Protein AF-I3Z7K1-F1 (afdb_monomer_lite)

Foldseek 3Di:
DPDDDDDDDDDDDDPVVVVVLVVVCVVVVHDSVVSVVVVVCVVVVVDDPDPPPPPPPCVVVPDDPVRVVVVVVVVVCVVPVD

Secondary structure (DSSP, 8-state):
--------------HHHHHHHHHHHHHTT--HHHHHHHHHHHHTTSS-TT------GGGGS---HHHHHHHHHHHHHHHH--

Radius of gyration: 17.62 Å; chains: 1; bounding box: 42×40×29 Å

Structure (mmCIF, N/CA/C/O backbone):
data_AF-I3Z7K1-F1
#
_entry.id   AF-I3Z7K1-F1
#
loop_
_atom_site.group_PDB
_atom_site.id
_atom_site.type_symbol
_atom_site.label_atom_id
_atom_site.label_alt_id
_atom_site.label_comp_id
_atom_site.label_asym_id
_atom_site.label_entity_id
_atom_site.label_seq_id
_atom_site.pdbx_PDB_ins_code
_atom_site.Cartn_x
_atom_site.Cartn_y
_atom_site.Cartn_z
_atom_site.occupancy
_atom_site.B_iso_or_equiv
_atom_site.auth_seq_id
_atom_site.auth_comp_id
_atom_site.auth_asym_id
_atom_site.auth_atom_id
_atom_site.pdbx_PDB_model_num
ATOM 1 N N . MET A 1 1 ? 13.538 18.850 -16.732 1.00 32.62 1 MET A N 1
ATOM 2 C CA . MET A 1 1 ? 13.148 17.738 -15.836 1.00 32.62 1 MET A CA 1
ATOM 3 C C . MET A 1 1 ? 11.648 17.533 -15.952 1.00 32.62 1 MET A C 1
ATOM 5 O O . MET A 1 1 ? 10.899 18.424 -15.576 1.00 32.62 1 MET A O 1
ATOM 9 N N . ASN A 1 2 ? 11.211 16.424 -16.546 1.00 38.16 2 ASN A N 1
ATOM 10 C CA . ASN A 1 2 ? 9.791 16.112 -16.702 1.00 38.16 2 ASN A CA 1
ATOM 11 C C . ASN A 1 2 ? 9.316 15.476 -15.386 1.00 38.16 2 ASN A C 1
ATOM 13 O O . ASN A 1 2 ? 9.566 14.301 -15.137 1.00 38.16 2 ASN A O 1
ATOM 17 N N . THR A 1 3 ? 8.748 16.267 -14.477 1.00 48.12 3 THR A N 1
ATOM 18 C CA . THR A 1 3 ? 8.207 15.740 -13.222 1.00 48.12 3 THR A CA 1
ATOM 19 C C . THR A 1 3 ? 6.896 15.025 -13.540 1.00 48.12 3 THR A C 1
ATOM 21 O O . THR A 1 3 ? 5.883 15.661 -13.830 1.00 48.12 3 THR A O 1
ATOM 24 N N . SER A 1 4 ? 6.909 13.688 -13.544 1.00 59.09 4 SER A N 1
ATOM 25 C CA . SER A 1 4 ? 5.694 12.885 -13.717 1.00 59.09 4 SER A CA 1
ATOM 26 C C . SER A 1 4 ? 4.626 13.365 -12.732 1.00 59.09 4 SER A C 1
ATOM 28 O O . SER A 1 4 ? 4.798 13.278 -11.514 1.00 59.09 4 SER A O 1
ATOM 30 N N . LYS A 1 5 ? 3.540 13.942 -13.258 1.00 66.88 5 LYS A N 1
ATOM 31 C CA . LYS A 1 5 ? 2.459 14.524 -12.456 1.00 66.88 5 LYS A CA 1
ATOM 32 C C . LYS A 1 5 ? 1.782 13.419 -11.646 1.00 66.88 5 LYS A C 1
ATOM 34 O O . LYS A 1 5 ? 1.022 12.629 -12.197 1.00 66.88 5 LYS A O 1
ATOM 39 N N . ARG A 1 6 ? 2.027 13.384 -10.335 1.00 70.19 6 ARG A N 1
ATOM 40 C CA . ARG A 1 6 ? 1.304 12.503 -9.407 1.00 70.19 6 ARG A CA 1
ATOM 41 C C . ARG A 1 6 ? -0.102 13.060 -9.187 1.00 70.19 6 ARG A C 1
ATOM 43 O O . ARG A 1 6 ? -0.251 14.237 -8.865 1.00 70.19 6 ARG A O 1
ATOM 50 N N . LYS A 1 7 ? -1.125 12.227 -9.380 1.00 82.75 7 LYS A N 1
ATOM 51 C CA . LYS A 1 7 ? -2.528 12.574 -9.113 1.00 82.75 7 LYS A CA 1
ATOM 52 C C . LYS A 1 7 ? -3.021 11.799 -7.896 1.00 82.75 7 LYS A C 1
ATOM 54 O O . LYS A 1 7 ? -2.798 10.597 -7.804 1.00 82.75 7 LYS A O 1
ATOM 59 N N . THR A 1 8 ? -3.707 12.482 -6.987 1.00 87.62 8 THR A N 1
ATOM 60 C CA . THR A 1 8 ? -4.347 11.852 -5.827 1.00 87.62 8 THR A CA 1
ATOM 61 C C . THR A 1 8 ? -5.736 11.360 -6.214 1.00 87.62 8 THR A C 1
ATOM 63 O O . THR A 1 8 ? -6.512 12.117 -6.796 1.00 87.62 8 THR A O 1
ATOM 66 N N . THR A 1 9 ? -6.057 10.114 -5.865 1.00 88.00 9 THR A N 1
ATOM 67 C CA . THR A 1 9 ? -7.374 9.505 -6.101 1.00 88.00 9 THR A CA 1
ATOM 68 C C . THR A 1 9 ? -7.896 8.909 -4.799 1.00 88.00 9 THR A C 1
ATOM 70 O O . THR A 1 9 ? -7.170 8.184 -4.123 1.00 88.00 9 THR A O 1
ATOM 73 N N . SER A 1 10 ? -9.153 9.193 -4.457 1.00 91.88 10 SER A N 1
ATOM 74 C CA . SER A 1 10 ? -9.834 8.582 -3.310 1.00 91.88 10 SER A CA 1
ATOM 75 C C . SER A 1 10 ? -10.690 7.406 -3.768 1.00 91.88 10 SER A C 1
ATOM 77 O O . SER A 1 10 ? -11.528 7.561 -4.655 1.00 91.88 10 SER A O 1
ATOM 79 N N . LEU A 1 11 ? -10.515 6.247 -3.132 1.00 89.62 11 LEU A N 1
ATOM 80 C CA . LEU A 1 11 ? -11.298 5.038 -3.387 1.00 89.62 11 LEU A CA 1
ATOM 81 C C . LEU A 1 11 ? -12.214 4.752 -2.195 1.00 89.62 11 LEU A C 1
ATOM 83 O O . LEU A 1 11 ? -11.781 4.811 -1.045 1.00 89.62 11 LEU A O 1
ATOM 87 N N . ARG A 1 12 ? -13.479 4.421 -2.467 1.00 94.69 12 ARG A N 1
ATOM 88 C CA . ARG A 1 12 ? -14.388 3.868 -1.456 1.00 94.69 12 ARG A CA 1
ATOM 89 C C . ARG A 1 12 ? -14.320 2.352 -1.541 1.00 94.69 12 ARG A C 1
ATOM 91 O O . ARG A 1 12 ? -14.673 1.783 -2.568 1.00 94.69 12 ARG A O 1
ATOM 98 N N . LEU A 1 13 ? -13.845 1.724 -0.475 1.00 93.94 13 LEU A N 1
ATOM 99 C CA . LEU A 1 13 ? -13.688 0.277 -0.369 1.00 93.94 13 LEU A CA 1
ATOM 100 C C . LEU A 1 13 ? -14.629 -0.246 0.713 1.00 93.94 13 LEU A C 1
ATOM 102 O O . LEU A 1 13 ? -14.914 0.467 1.674 1.00 93.94 13 LEU A O 1
ATOM 106 N N . SER A 1 14 ? -15.095 -1.483 0.561 1.00 97.69 14 SER A N 1
ATOM 107 C CA . SER A 1 14 ? -15.713 -2.196 1.678 1.00 97.69 14 SER A CA 1
ATOM 108 C C . SER A 1 14 ? -14.653 -2.528 2.731 1.00 97.69 14 SER A C 1
ATOM 110 O O . SER A 1 14 ? -13.471 -2.676 2.400 1.00 97.69 14 SER A O 1
ATOM 112 N N . ASP A 1 15 ? -15.077 -2.689 3.986 1.00 97.31 15 ASP A N 1
ATOM 113 C CA . ASP A 1 15 ? -14.159 -2.965 5.099 1.00 97.31 15 ASP A CA 1
ATOM 114 C C . ASP A 1 15 ? -13.329 -4.228 4.840 1.00 97.31 15 ASP A C 1
ATOM 116 O O . ASP A 1 15 ? -12.104 -4.192 4.906 1.00 97.31 15 ASP A O 1
ATOM 120 N N . SER A 1 16 ? -13.977 -5.303 4.378 1.00 97.06 16 SER A N 1
ATOM 121 C CA . SER A 1 16 ? -13.308 -6.568 4.033 1.00 97.06 16 SER A CA 1
ATOM 122 C C . SER A 1 16 ? -12.185 -6.424 2.991 1.00 97.06 16 SER A C 1
ATOM 124 O O . SER A 1 16 ? -11.128 -7.047 3.114 1.00 97.06 16 SER A O 1
ATOM 126 N N . VAL A 1 17 ? -12.378 -5.583 1.967 1.00 96.19 17 VAL A N 1
ATOM 127 C CA . VAL A 1 17 ? -11.363 -5.340 0.930 1.00 96.19 17 VAL A CA 1
ATOM 128 C C . VAL A 1 17 ? -10.212 -4.530 1.509 1.00 96.19 17 VAL A C 1
ATOM 130 O O . VAL A 1 17 ? -9.046 -4.854 1.271 1.00 96.19 17 VAL A O 1
ATOM 133 N N . ARG A 1 18 ? -10.524 -3.499 2.300 1.00 96.12 18 ARG A N 1
ATOM 134 C CA . ARG A 1 18 ? -9.511 -2.666 2.946 1.00 96.12 18 ARG A CA 1
ATOM 135 C C . ARG A 1 18 ? -8.643 -3.478 3.906 1.00 96.12 18 ARG A C 1
ATOM 137 O O . ARG A 1 18 ? -7.421 -3.406 3.807 1.00 96.12 18 ARG A O 1
ATOM 144 N N . GLU A 1 19 ? -9.251 -4.282 4.772 1.00 97.19 19 GLU A N 1
ATOM 145 C CA . GLU A 1 19 ? -8.539 -5.147 5.719 1.00 97.19 19 GLU A CA 1
ATOM 146 C C . GLU A 1 19 ? -7.599 -6.115 5.000 1.00 97.19 19 GLU A C 1
ATOM 148 O O . GLU A 1 19 ? -6.441 -6.286 5.395 1.00 97.19 19 GLU A O 1
ATOM 153 N N . LYS A 1 20 ? -8.060 -6.715 3.895 1.00 97.19 20 LYS A N 1
ATOM 154 C CA . LYS A 1 20 ? -7.225 -7.622 3.108 1.00 97.19 20 LYS A CA 1
ATOM 155 C C . LYS A 1 20 ? -6.025 -6.905 2.489 1.00 97.19 20 LYS A C 1
ATOM 157 O O . LYS A 1 20 ? -4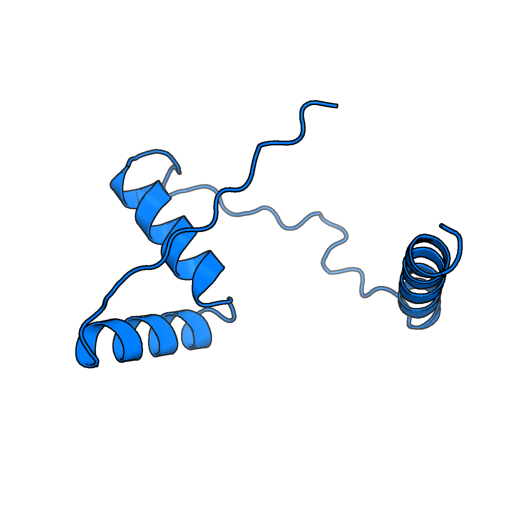.922 -7.454 2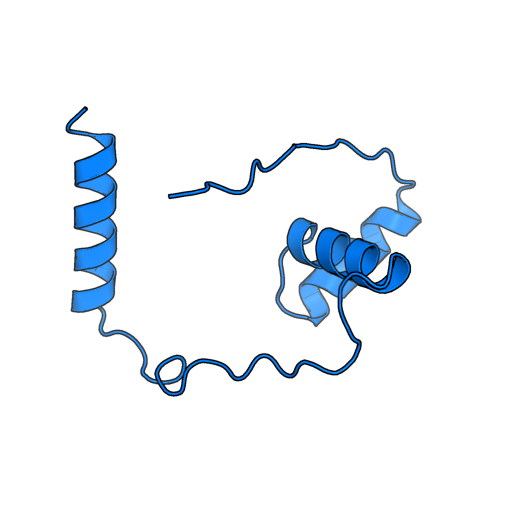.519 1.00 97.19 20 LYS A O 1
ATOM 162 N N . LEU A 1 21 ? -6.221 -5.701 1.952 1.00 95.88 21 LEU A N 1
ATOM 163 C CA . LEU A 1 21 ? -5.133 -4.893 1.398 1.00 95.88 21 LEU A CA 1
ATOM 164 C C . LEU A 1 21 ? -4.137 -4.468 2.485 1.00 95.88 21 LEU A C 1
ATOM 166 O O . LEU A 1 21 ? -2.932 -4.574 2.279 1.00 95.88 21 LEU A O 1
ATOM 170 N N . GLU A 1 22 ? -4.607 -4.056 3.663 1.00 95.75 22 GLU A N 1
ATOM 171 C CA . GLU A 1 22 ? -3.731 -3.700 4.788 1.00 95.75 22 GLU A CA 1
ATOM 172 C C . GLU A 1 22 ? -2.909 -4.900 5.280 1.00 95.75 22 GLU A C 1
ATOM 174 O O . GLU A 1 22 ? -1.712 -4.766 5.548 1.00 95.75 22 GLU A O 1
ATOM 179 N N . TYR A 1 23 ? -3.519 -6.087 5.351 1.00 96.75 23 TYR A N 1
ATOM 180 C CA . TYR A 1 23 ? -2.812 -7.325 5.678 1.00 96.75 23 TYR A CA 1
ATOM 181 C C . TYR A 1 23 ? -1.703 -7.639 4.662 1.00 96.75 23 TYR A C 1
ATOM 183 O O . TYR A 1 23 ? -0.573 -7.930 5.055 1.00 96.75 23 TYR A O 1
ATOM 191 N N . LEU A 1 24 ? -2.004 -7.559 3.361 1.00 94.69 24 LEU A N 1
ATOM 192 C CA . LEU A 1 24 ? -1.025 -7.814 2.298 1.00 94.69 24 LEU A CA 1
ATOM 193 C C . LEU A 1 24 ? 0.113 -6.787 2.312 1.00 94.69 24 LEU A C 1
ATOM 195 O O . LEU A 1 24 ? 1.277 -7.162 2.202 1.00 94.69 24 LEU A O 1
ATOM 199 N N . ALA A 1 25 ? -0.209 -5.512 2.532 1.00 93.12 25 ALA A N 1
ATOM 200 C CA . ALA A 1 25 ? 0.780 -4.442 2.613 1.00 93.12 25 ALA A CA 1
ATOM 201 C C . ALA A 1 25 ? 1.781 -4.700 3.751 1.00 93.12 25 ALA A C 1
ATOM 203 O O . ALA A 1 25 ? 2.992 -4.634 3.540 1.00 93.12 25 ALA A O 1
ATOM 204 N N . LYS A 1 26 ? 1.279 -5.093 4.931 1.00 93.12 26 LYS A N 1
ATOM 205 C CA . LYS A 1 26 ? 2.116 -5.480 6.079 1.00 93.12 26 LYS A CA 1
ATOM 206 C C . LYS A 1 26 ? 2.956 -6.722 5.793 1.00 93.12 26 LYS A C 1
ATOM 208 O O . LYS A 1 26 ? 4.141 -6.726 6.106 1.00 93.12 26 LYS A O 1
ATOM 213 N N . LYS A 1 27 ? 2.355 -7.758 5.197 1.00 93.38 27 LYS A N 1
ATOM 214 C CA . LYS A 1 27 ? 3.048 -9.012 4.858 1.00 93.38 27 LYS A CA 1
ATOM 215 C C . LYS A 1 27 ? 4.251 -8.770 3.941 1.00 93.38 27 LYS A C 1
ATOM 217 O O . LYS A 1 27 ? 5.258 -9.453 4.071 1.00 93.38 27 LYS A O 1
ATOM 222 N N . GLU A 1 28 ? 4.141 -7.802 3.040 1.00 89.94 28 GLU A N 1
ATOM 223 C CA . GLU A 1 28 ? 5.176 -7.459 2.061 1.00 89.94 28 GLU A CA 1
ATOM 224 C C . GLU A 1 28 ? 6.043 -6.259 2.475 1.00 89.94 28 GLU A C 1
ATOM 226 O O . GLU A 1 28 ? 6.805 -5.741 1.664 1.00 89.94 28 GLU A O 1
ATOM 231 N N . ASN A 1 29 ? 5.922 -5.799 3.726 1.00 92.25 29 ASN A N 1
ATOM 232 C CA . ASN A 1 29 ? 6.660 -4.660 4.277 1.00 92.25 29 ASN A CA 1
ATOM 233 C C . ASN A 1 29 ? 6.605 -3.392 3.394 1.00 92.25 29 ASN A C 1
ATOM 235 O O . ASN A 1 29 ? 7.593 -2.672 3.241 1.00 92.25 29 ASN A O 1
ATOM 239 N N . ARG A 1 30 ? 5.437 -3.112 2.799 1.00 90.75 30 ARG A N 1
ATOM 240 C CA . ARG A 1 30 ? 5.200 -1.957 1.917 1.00 90.75 30 ARG A CA 1
ATOM 241 C C . ARG A 1 30 ? 3.998 -1.135 2.365 1.00 90.75 30 ARG A C 1
ATOM 243 O O . ARG A 1 30 ? 3.132 -1.605 3.098 1.00 90.75 30 ARG A O 1
ATOM 250 N N . SER A 1 31 ? 3.927 0.122 1.923 1.00 93.38 31 SER A N 1
ATOM 251 C CA . SER A 1 31 ? 2.774 0.978 2.224 1.00 93.38 31 SER A CA 1
ATOM 252 C C . SER A 1 31 ? 1.528 0.531 1.452 1.00 93.38 31 SER A C 1
ATOM 254 O O . SER A 1 31 ? 1.625 0.018 0.336 1.00 93.38 31 SER A O 1
ATOM 256 N N . LEU A 1 32 ? 0.341 0.781 2.018 1.00 92.00 32 LEU A N 1
ATOM 257 C CA . LEU A 1 32 ? -0.940 0.476 1.369 1.00 92.00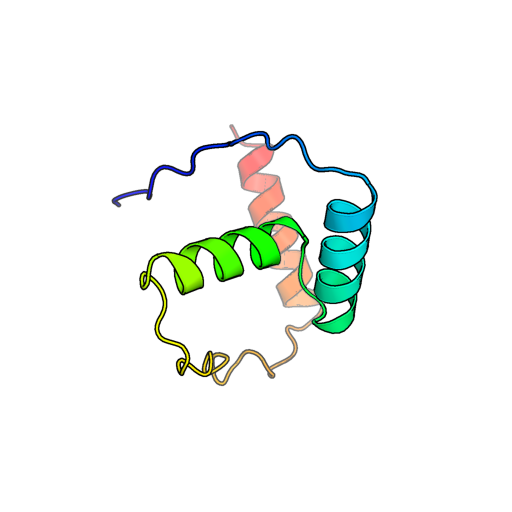 32 LEU A CA 1
ATOM 258 C C . LEU A 1 32 ? -1.051 1.133 -0.016 1.00 92.00 32 LEU A C 1
ATOM 260 O O . LEU A 1 32 ? -1.474 0.494 -0.972 1.00 92.00 32 LEU A O 1
ATOM 264 N N . ASN A 1 33 ? -0.613 2.388 -0.138 1.00 91.44 33 ASN A N 1
ATOM 265 C CA . ASN A 1 33 ? -0.634 3.110 -1.410 1.00 91.44 33 ASN A CA 1
ATOM 266 C C . ASN A 1 33 ? 0.279 2.452 -2.448 1.00 91.44 33 ASN A C 1
ATOM 268 O O . ASN A 1 33 ? -0.127 2.294 -3.593 1.00 91.44 33 ASN A O 1
ATOM 272 N N . ASN A 1 34 ? 1.488 2.037 -2.052 1.00 90.69 34 ASN A N 1
ATOM 273 C CA . ASN A 1 34 ? 2.412 1.363 -2.961 1.00 90.69 34 A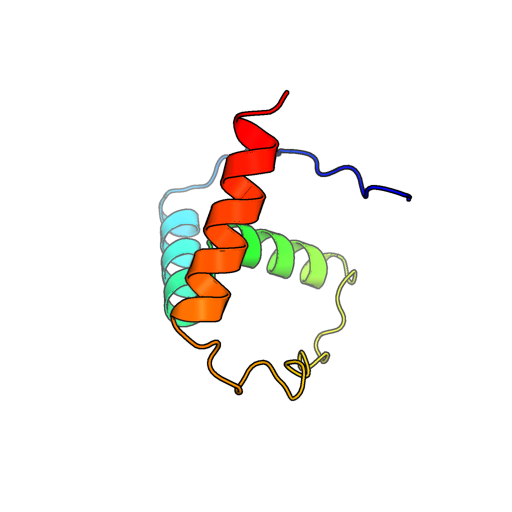SN A CA 1
ATOM 274 C C . ASN A 1 34 ? 1.880 -0.008 -3.408 1.00 90.69 34 ASN A C 1
ATOM 276 O O . ASN A 1 34 ? 2.003 -0.354 -4.582 1.00 90.69 34 ASN A O 1
ATOM 280 N N . LEU A 1 35 ? 1.250 -0.759 -2.498 1.00 93.31 35 LEU A N 1
ATOM 281 C CA . LEU A 1 35 ? 0.555 -2.002 -2.830 1.0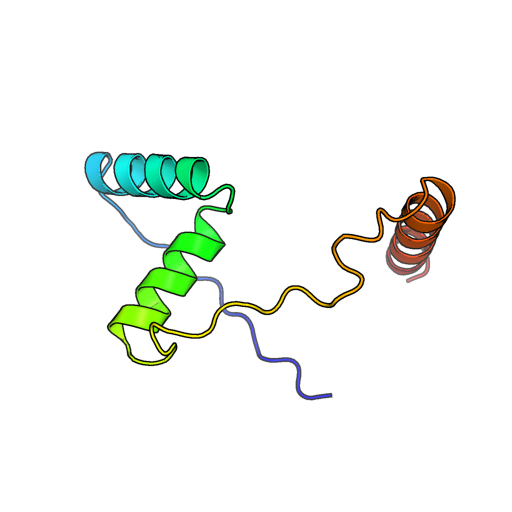0 93.31 35 LEU A CA 1
ATOM 282 C C . LEU A 1 35 ? -0.553 -1.753 -3.863 1.00 93.31 35 LEU A C 1
ATOM 284 O O . LEU A 1 35 ? -0.574 -2.414 -4.896 1.00 93.31 35 LEU A O 1
ATOM 288 N N . VAL A 1 36 ? -1.455 -0.803 -3.598 1.00 93.00 36 VAL A N 1
ATOM 289 C CA . VAL A 1 36 ? -2.592 -0.503 -4.485 1.00 93.00 36 VAL A CA 1
ATOM 290 C C . VAL A 1 36 ? -2.111 -0.059 -5.864 1.00 93.00 36 VAL A C 1
ATOM 292 O O . VAL A 1 36 ? -2.598 -0.572 -6.865 1.00 93.00 36 VAL A O 1
ATOM 295 N N . ASP A 1 37 ? -1.123 0.831 -5.924 1.00 90.56 37 ASP A N 1
ATOM 296 C CA . ASP A 1 37 ? -0.551 1.308 -7.187 1.00 90.56 37 ASP A CA 1
ATOM 297 C C . ASP A 1 37 ? 0.100 0.160 -7.977 1.00 90.56 37 ASP A C 1
ATOM 299 O O . ASP A 1 37 ? -0.116 0.012 -9.177 1.00 90.56 37 ASP A O 1
ATOM 303 N N . THR A 1 38 ? 0.810 -0.737 -7.282 1.00 89.75 38 THR A N 1
ATOM 304 C CA . THR A 1 38 ? 1.407 -1.934 -7.892 1.00 89.75 38 THR A CA 1
ATOM 305 C C . THR A 1 38 ? 0.350 -2.875 -8.462 1.00 89.75 38 THR A C 1
ATOM 307 O O . THR A 1 38 ? 0.499 -3.335 -9.591 1.00 89.75 38 THR A O 1
ATOM 310 N N . LEU A 1 39 ? -0.714 -3.154 -7.705 1.00 91.44 39 LEU A N 1
ATOM 311 C CA . LEU A 1 39 ? -1.800 -4.027 -8.155 1.00 91.44 39 LEU A CA 1
ATOM 312 C C . LEU A 1 39 ? -2.532 -3.429 -9.362 1.00 91.44 39 LEU A C 1
ATOM 314 O O . LEU A 1 39 ? -2.810 -4.141 -10.324 1.00 91.44 39 LEU A O 1
ATOM 318 N N . LEU A 1 40 ? -2.807 -2.122 -9.342 1.00 90.75 40 LEU A N 1
ATOM 319 C CA . LEU A 1 40 ? -3.422 -1.426 -10.474 1.00 90.75 40 LEU A CA 1
ATOM 320 C C . LEU A 1 40 ? -2.525 -1.486 -11.713 1.00 90.75 40 LEU A C 1
ATOM 322 O O . LEU A 1 40 ? -3.010 -1.799 -12.798 1.00 90.75 40 LEU A O 1
ATOM 326 N N . ALA A 1 41 ? -1.223 -1.246 -11.554 1.00 87.94 41 ALA A N 1
ATOM 327 C CA . ALA A 1 41 ? -0.274 -1.334 -12.655 1.00 87.94 41 ALA A CA 1
ATOM 328 C C . ALA A 1 41 ? -0.206 -2.753 -13.247 1.00 87.94 41 ALA A C 1
ATOM 330 O O . ALA A 1 41 ? -0.211 -2.894 -14.467 1.00 87.94 41 ALA A O 1
ATOM 331 N N . GLN A 1 42 ? -0.216 -3.795 -12.410 1.00 85.88 42 GLN A N 1
ATOM 332 C CA .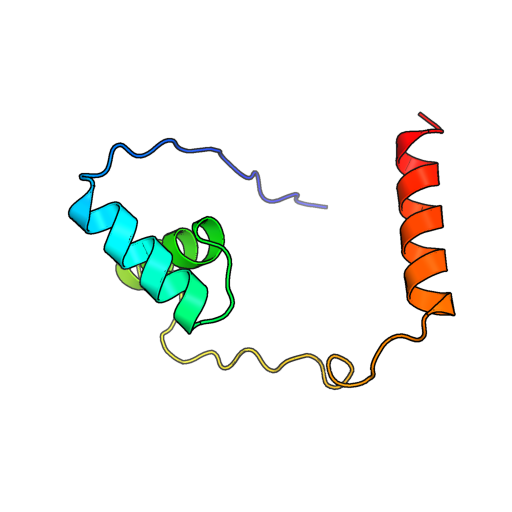 GLN A 1 42 ? -0.241 -5.193 -12.859 1.00 85.88 42 GLN A CA 1
ATOM 333 C C . GLN A 1 42 ? -1.512 -5.524 -13.650 1.00 85.88 42 GLN A C 1
ATOM 335 O O . GLN A 1 42 ? -1.426 -6.079 -14.742 1.00 85.88 42 GLN A O 1
ATOM 340 N N . VAL A 1 43 ? -2.691 -5.149 -13.136 1.00 88.31 43 VAL A N 1
ATOM 341 C CA . VAL A 1 43 ? -3.978 -5.396 -13.817 1.00 88.31 43 VAL A CA 1
ATOM 342 C C . VAL A 1 43 ? -4.050 -4.671 -15.161 1.00 88.31 43 VAL A C 1
ATOM 344 O O . VAL A 1 43 ? -4.620 -5.194 -16.115 1.00 88.31 43 VAL A O 1
ATOM 347 N N . LEU A 1 44 ? -3.461 -3.479 -15.250 1.00 87.56 44 LEU A N 1
ATOM 348 C CA . LEU A 1 44 ? -3.418 -2.686 -16.478 1.00 87.56 44 LEU A CA 1
ATOM 349 C C . LEU A 1 44 ? -2.281 -3.092 -17.433 1.00 87.56 44 LEU A C 1
ATOM 351 O O . LEU A 1 44 ? -2.135 -2.467 -18.480 1.00 87.56 44 LEU A O 1
ATOM 355 N N . GLY A 1 45 ? -1.462 -4.093 -17.084 1.00 85.50 45 GLY A N 1
ATOM 356 C CA . GLY A 1 45 ? -0.292 -4.487 -17.875 1.00 85.50 45 GLY A CA 1
ATOM 357 C C . GLY A 1 45 ? 0.786 -3.400 -17.967 1.00 85.50 45 GLY A C 1
ATOM 358 O O . GLY A 1 45 ? 1.621 -3.433 -18.861 1.00 85.50 45 GLY A O 1
ATOM 359 N N . LEU A 1 46 ? 0.765 -2.422 -17.057 1.00 78.31 46 LEU A N 1
ATOM 360 C CA . LEU A 1 46 ? 1.740 -1.328 -16.973 1.00 78.31 46 LEU A CA 1
ATOM 361 C C . LEU A 1 46 ? 3.000 -1.720 -16.190 1.00 78.31 46 LEU A C 1
ATOM 363 O O . LEU A 1 46 ? 3.921 -0.916 -16.063 1.00 78.31 46 LEU A O 1
ATOM 367 N N . ARG A 1 47 ? 3.021 -2.927 -15.620 1.00 64.06 47 ARG A N 1
ATOM 368 C CA . ARG A 1 47 ? 4.163 -3.497 -14.910 1.00 64.06 47 ARG A CA 1
ATOM 369 C C . ARG A 1 47 ? 4.253 -4.974 -15.262 1.00 64.06 47 ARG A C 1
ATOM 371 O O . ARG A 1 47 ? 3.301 -5.713 -15.004 1.00 64.06 47 ARG A O 1
ATOM 378 N N . GLU A 1 48 ? 5.364 -5.391 -15.857 1.00 55.25 48 GLU A N 1
ATOM 379 C CA . GLU A 1 48 ? 5.597 -6.802 -16.152 1.00 55.25 48 GLU A CA 1
ATOM 380 C C . GLU A 1 48 ? 5.797 -7.568 -14.838 1.00 55.25 48 GLU A C 1
ATOM 382 O O . GLU A 1 48 ? 6.530 -7.148 -13.939 1.00 55.25 48 GLU A O 1
ATOM 387 N N . VAL A 1 49 ? 5.084 -8.685 -14.692 1.00 48.56 49 VAL A N 1
ATOM 388 C CA . VAL A 1 49 ? 5.259 -9.615 -13.573 1.00 48.56 49 VAL A CA 1
ATOM 389 C C . VAL A 1 49 ? 6.598 -10.321 -13.796 1.00 48.56 49 VAL A C 1
ATOM 391 O O . VAL A 1 49 ? 6.641 -11.358 -14.446 1.00 48.56 49 VAL A O 1
ATOM 394 N N . GLY A 1 50 ? 7.696 -9.724 -13.333 1.00 48.84 50 GLY A N 1
ATOM 395 C CA . GLY A 1 50 ? 9.031 -10.280 -13.569 1.00 48.84 50 GLY A CA 1
ATOM 396 C C . GLY A 1 50 ? 10.213 -9.346 -13.333 1.00 48.84 50 GLY A C 1
ATOM 397 O O . GLY A 1 50 ? 11.328 -9.842 -13.242 1.00 48.84 50 GLY A O 1
ATOM 398 N N . GLU A 1 51 ? 10.010 -8.035 -13.176 1.00 44.22 51 GLU A N 1
ATOM 399 C CA . GLU A 1 51 ? 11.099 -7.174 -12.708 1.00 44.22 51 GLU A CA 1
ATOM 400 C C . GLU A 1 51 ? 11.324 -7.427 -11.212 1.00 44.22 51 GLU A C 1
ATOM 402 O O . GLU A 1 51 ? 10.700 -6.804 -10.343 1.00 44.22 51 GLU A O 1
ATOM 407 N N . GLU A 1 52 ? 12.216 -8.375 -10.907 1.00 45.50 52 GLU A N 1
ATOM 408 C CA . GLU A 1 52 ? 13.071 -8.250 -9.733 1.00 45.50 52 GLU A CA 1
ATOM 409 C C . GLU A 1 52 ? 13.572 -6.808 -9.734 1.00 45.50 52 GLU A C 1
ATOM 411 O O . GLU A 1 52 ? 14.287 -6.381 -10.638 1.00 45.50 52 GLU A O 1
ATOM 416 N N . TYR A 1 53 ? 13.132 -6.017 -8.755 1.00 45.19 53 TYR A N 1
ATOM 417 C CA . TYR A 1 53 ? 13.875 -4.816 -8.432 1.00 45.19 53 TYR A CA 1
ATOM 418 C C . TYR A 1 53 ? 15.242 -5.323 -8.000 1.00 45.19 53 TYR A C 1
ATOM 420 O O . TYR A 1 53 ? 15.392 -5.767 -6.860 1.00 45.19 53 TYR A O 1
ATOM 428 N N . GLU A 1 54 ? 16.213 -5.293 -8.913 1.00 44.75 54 GLU A N 1
ATOM 429 C CA . GLU A 1 54 ? 17.609 -5.250 -8.525 1.00 44.75 54 GLU A CA 1
ATOM 430 C C . GLU A 1 54 ? 17.705 -4.044 -7.599 1.00 44.75 54 GLU A C 1
ATOM 432 O O . GLU A 1 54 ? 17.628 -2.881 -8.011 1.00 44.75 54 GLU A O 1
ATOM 437 N N . LEU A 1 55 ? 17.722 -4.334 -6.298 1.00 50.66 55 LEU A N 1
ATOM 438 C CA . LEU A 1 55 ? 18.126 -3.351 -5.324 1.00 50.66 55 LEU A CA 1
ATOM 439 C C . LEU A 1 55 ? 19.492 -2.870 -5.818 1.00 50.66 55 LEU A C 1
ATOM 441 O O . LEU A 1 55 ? 20.328 -3.720 -6.138 1.00 50.66 55 LEU A O 1
ATOM 445 N N . PRO A 1 56 ? 19.709 -1.550 -5.932 1.00 55.06 56 PRO A N 1
ATOM 446 C CA . PRO A 1 56 ? 21.031 -1.023 -6.231 1.00 55.06 56 PRO A CA 1
ATOM 447 C C . PRO A 1 56 ? 22.061 -1.757 -5.362 1.00 55.06 56 PRO A C 1
ATOM 449 O O . PRO A 1 56 ? 21.761 -2.032 -4.198 1.00 55.06 56 PRO A O 1
ATOM 452 N N . GLU A 1 57 ? 23.222 -2.145 -5.901 1.00 55.22 57 GLU A N 1
ATOM 453 C CA . GLU A 1 57 ? 24.224 -2.934 -5.150 1.00 55.22 57 GLU A CA 1
ATOM 454 C C . GLU A 1 57 ? 24.550 -2.311 -3.777 1.00 55.22 57 GLU A C 1
ATOM 456 O O . GLU A 1 57 ? 24.888 -2.999 -2.814 1.00 55.22 57 GLU A O 1
ATOM 461 N N . ASP A 1 58 ? 24.384 -0.996 -3.667 1.00 56.47 58 ASP A N 1
ATOM 462 C CA . ASP A 1 58 ? 24.577 -0.170 -2.487 1.00 56.47 58 ASP A CA 1
ATOM 463 C C . ASP A 1 58 ? 23.375 -0.083 -1.532 1.00 56.47 58 ASP A C 1
ATOM 465 O O . ASP A 1 58 ? 23.507 0.480 -0.450 1.00 56.47 58 ASP A O 1
ATOM 469 N N . PHE A 1 59 ? 22.228 -0.690 -1.833 1.00 55.19 59 PHE A N 1
ATOM 470 C CA . PHE A 1 59 ? 21.086 -0.743 -0.912 1.00 55.19 59 PHE A CA 1
ATOM 471 C C . PHE A 1 59 ? 21.413 -1.517 0.376 1.00 55.19 59 PHE A C 1
ATOM 473 O O . PHE A 1 59 ? 20.898 -1.202 1.450 1.00 55.19 59 PHE A O 1
ATOM 480 N N . HIS A 1 60 ? 22.293 -2.520 0.282 1.00 55.34 60 HIS A N 1
ATOM 481 C CA . HIS A 1 60 ? 22.810 -3.258 1.437 1.00 55.34 60 HIS A CA 1
ATOM 482 C C . HIS A 1 60 ? 23.968 -2.549 2.143 1.00 55.34 60 HIS A C 1
ATOM 484 O O . HIS A 1 60 ? 24.309 -2.922 3.270 1.00 55.34 60 HIS A O 1
ATOM 490 N N . ASN A 1 61 ? 24.545 -1.510 1.531 1.00 58.44 61 ASN A N 1
ATOM 491 C CA . ASN A 1 61 ? 25.503 -0.655 2.210 1.00 58.44 61 ASN A CA 1
ATOM 492 C C . ASN A 1 61 ? 24.704 0.236 3.156 1.00 58.44 61 ASN A C 1
ATOM 494 O O . ASN A 1 61 ? 24.201 1.294 2.785 1.00 58.44 61 ASN A O 1
ATOM 498 N N . GLY A 1 62 ? 24.532 -0.243 4.389 1.00 57.75 62 GLY A N 1
ATOM 499 C CA . GLY A 1 62 ? 23.891 0.526 5.442 1.00 57.75 62 GLY A CA 1
ATOM 500 C C . GLY A 1 62 ? 24.529 1.909 5.514 1.00 57.75 62 GLY A C 1
ATOM 501 O O . GLY A 1 62 ? 25.707 2.031 5.843 1.00 57.75 62 GLY A O 1
ATOM 502 N N . ILE A 1 63 ? 23.752 2.941 5.189 1.00 65.81 63 ILE A N 1
ATOM 503 C CA . ILE A 1 63 ? 24.190 4.325 5.340 1.00 65.81 63 ILE A CA 1
ATOM 504 C C . ILE A 1 63 ? 24.597 4.549 6.792 1.00 65.81 63 ILE A C 1
ATOM 506 O O . ILE A 1 63 ? 23.911 4.136 7.737 1.00 65.81 63 ILE A O 1
ATOM 510 N N . THR A 1 64 ? 25.736 5.196 6.993 1.00 67.38 64 THR A N 1
ATOM 511 C CA . THR A 1 64 ? 26.174 5.525 8.344 1.00 67.38 64 THR A CA 1
ATOM 512 C C . THR A 1 64 ? 25.211 6.538 8.961 1.00 67.38 64 THR A C 1
ATOM 514 O O . THR A 1 64 ? 24.584 7.348 8.272 1.00 67.38 64 THR A O 1
ATOM 517 N N . LYS A 1 65 ? 25.109 6.551 10.296 1.00 65.12 65 LYS A N 1
ATOM 518 C CA . LYS A 1 65 ? 24.305 7.552 11.020 1.00 65.12 65 LYS A CA 1
ATOM 519 C C . LYS A 1 65 ? 24.657 8.983 10.589 1.00 65.12 65 LYS A C 1
ATOM 521 O O . LYS A 1 65 ? 23.776 9.830 10.507 1.00 65.12 65 LYS A O 1
ATOM 526 N N . SER A 1 66 ? 25.929 9.247 10.297 1.00 69.25 66 SER A N 1
ATOM 527 C CA . SER A 1 66 ? 26.420 10.526 9.776 1.00 69.25 66 SER A CA 1
ATOM 528 C C . SER A 1 66 ? 25.812 10.901 8.425 1.00 69.25 66 SER A C 1
ATOM 530 O O . SER A 1 66 ? 25.399 12.043 8.246 1.00 69.25 66 SER A O 1
ATOM 532 N N . GLU A 1 67 ? 25.721 9.954 7.493 1.00 71.50 67 GLU A N 1
ATOM 533 C CA . GLU A 1 67 ? 25.160 10.189 6.158 1.00 71.50 67 GLU A CA 1
ATOM 534 C C . GLU A 1 67 ? 23.645 10.394 6.216 1.00 71.50 67 GLU A C 1
ATOM 536 O O . GLU A 1 67 ? 23.130 11.322 5.592 1.00 71.50 67 GLU A O 1
ATOM 541 N N . LEU A 1 68 ? 22.946 9.619 7.055 1.00 73.56 68 LEU A N 1
ATOM 542 C CA . LEU A 1 68 ? 21.518 9.818 7.324 1.00 73.56 68 LEU A CA 1
ATOM 543 C C . LEU A 1 68 ? 21.244 11.225 7.882 1.00 73.56 68 LEU A C 1
ATOM 545 O O . LEU A 1 68 ? 20.367 11.935 7.392 1.00 73.56 68 LEU A O 1
ATOM 549 N N . MET A 1 69 ? 22.004 11.642 8.900 1.00 72.50 69 MET A N 1
ATOM 550 C CA . MET A 1 69 ? 21.823 12.950 9.542 1.00 72.50 69 MET A CA 1
ATOM 551 C C . MET A 1 69 ? 22.110 14.103 8.579 1.00 72.50 69 MET A C 1
ATOM 553 O O . MET A 1 69 ? 21.396 15.104 8.605 1.00 72.50 69 MET A O 1
ATOM 557 N N . LYS A 1 70 ? 23.102 13.947 7.697 1.00 76.94 70 LYS A N 1
ATOM 558 C CA . LYS A 1 70 ? 23.428 14.948 6.679 1.00 76.94 70 LYS A CA 1
ATOM 559 C C . LYS A 1 70 ? 22.298 15.114 5.657 1.00 76.94 70 LYS A C 1
ATOM 561 O O . LYS A 1 70 ? 21.926 16.243 5.354 1.00 76.94 70 LYS A O 1
ATOM 566 N N . GLY A 1 71 ? 21.697 14.012 5.199 1.00 73.44 71 GLY A N 1
ATOM 567 C CA . GLY A 1 71 ? 20.532 14.059 4.307 1.00 73.44 71 GLY A CA 1
ATOM 568 C C . GLY A 1 71 ? 19.323 14.749 4.949 1.00 73.44 71 GLY A C 1
ATOM 569 O O . GLY A 1 71 ? 18.702 15.614 4.334 1.00 73.44 71 GLY A O 1
ATOM 570 N N . ILE A 1 72 ? 19.042 14.442 6.221 1.00 76.12 72 ILE A N 1
ATOM 571 C CA . ILE A 1 72 ? 17.973 15.103 6.988 1.00 76.12 72 ILE A CA 1
ATOM 572 C C . ILE A 1 72 ? 18.239 16.611 7.113 1.00 76.12 72 ILE A C 1
ATOM 574 O O . ILE A 1 72 ? 17.325 17.415 6.937 1.00 76.12 72 ILE A O 1
ATOM 578 N N . GLU A 1 73 ? 19.479 17.016 7.392 1.00 77.94 73 GLU A N 1
ATOM 579 C CA . GLU A 1 73 ? 19.852 18.429 7.520 1.00 77.94 73 GLU A CA 1
ATOM 580 C C . GLU A 1 73 ? 19.697 19.196 6.197 1.00 77.94 73 GLU A C 1
ATOM 582 O O . GLU A 1 73 ? 19.184 20.319 6.178 1.00 77.94 73 GLU A O 1
ATOM 587 N N . GLU A 1 74 ? 20.106 18.592 5.081 1.00 80.12 74 GLU A N 1
ATOM 588 C CA . GLU A 1 74 ? 19.957 19.172 3.745 1.00 80.12 74 GLU A CA 1
ATOM 589 C C . GLU A 1 74 ? 18.484 19.339 3.354 1.00 80.12 74 GLU A C 1
ATOM 591 O O . GLU A 1 74 ? 18.106 20.365 2.780 1.00 80.12 74 GLU A O 1
ATOM 596 N N . ASP A 1 75 ? 17.635 18.375 3.703 1.00 74.31 75 ASP A N 1
ATOM 597 C CA . ASP A 1 75 ? 16.200 18.456 3.439 1.00 74.31 75 ASP A CA 1
ATOM 598 C C . ASP A 1 75 ? 15.496 19.478 4.338 1.00 74.31 75 ASP A C 1
ATOM 600 O O . ASP A 1 75 ? 14.655 20.243 3.857 1.00 74.31 75 ASP A O 1
ATOM 604 N N . LEU A 1 76 ? 15.895 19.594 5.608 1.00 76.56 76 LEU A N 1
ATOM 605 C CA . LEU A 1 76 ? 15.414 20.660 6.492 1.00 76.56 76 LEU A CA 1
ATOM 606 C C . LEU A 1 76 ? 15.818 22.044 5.967 1.00 76.56 76 LEU A C 1
ATOM 608 O O . LEU A 1 76 ? 14.986 22.950 5.925 1.00 76.56 76 LEU A O 1
ATOM 612 N N . LYS A 1 77 ? 17.053 22.216 5.483 1.00 79.75 77 LYS A N 1
ATOM 613 C CA . LYS A 1 77 ? 17.502 23.483 4.878 1.00 79.75 77 LYS A CA 1
ATOM 614 C C . LYS A 1 77 ? 16.640 23.895 3.683 1.00 79.75 77 LYS A C 1
ATOM 616 O O . LYS A 1 77 ? 16.298 25.068 3.576 1.00 79.75 77 LYS A O 1
ATOM 621 N N . LYS A 1 78 ? 16.219 22.955 2.830 1.00 75.69 78 LYS A N 1
ATOM 622 C CA . LYS A 1 78 ? 15.312 23.243 1.697 1.00 75.69 78 LYS A CA 1
ATOM 623 C C . LYS A 1 78 ? 13.918 23.696 2.145 1.00 75.69 78 LYS A C 1
ATOM 625 O O . LYS A 1 78 ? 13.261 24.438 1.421 1.00 75.69 78 LYS A O 1
ATOM 630 N N . ILE A 1 79 ? 13.458 23.239 3.310 1.00 72.25 79 ILE A N 1
ATOM 631 C CA . ILE A 1 79 ? 12.145 23.592 3.868 1.00 72.25 79 ILE A CA 1
ATOM 632 C C . ILE A 1 79 ? 12.185 24.970 4.538 1.00 72.25 79 ILE A C 1
ATOM 634 O O . ILE A 1 79 ? 11.242 25.746 4.395 1.00 72.25 79 ILE A O 1
ATOM 638 N N . TYR A 1 80 ? 13.271 25.278 5.251 1.00 67.88 80 TYR A N 1
ATOM 639 C CA . TYR A 1 80 ? 13.386 26.494 6.062 1.00 67.88 80 TYR A CA 1
ATOM 640 C C . TYR A 1 80 ? 14.089 27.671 5.364 1.00 67.88 80 TYR A C 1
ATOM 642 O O . TYR A 1 80 ? 13.972 28.797 5.841 1.00 67.88 80 TYR A O 1
ATOM 650 N N . HIS A 1 81 ? 14.773 27.456 4.235 1.00 59.59 81 HIS A N 1
ATOM 651 C CA . HIS A 1 81 ? 15.345 28.525 3.400 1.00 59.59 81 HIS A CA 1
ATOM 652 C C . HIS A 1 81 ? 14.566 28.737 2.094 1.00 59.59 81 HIS A C 1
ATOM 654 O O . HIS A 1 81 ? 15.148 28.743 1.008 1.00 59.59 81 HIS A O 1
ATOM 660 N N . LYS A 1 82 ? 13.247 28.913 2.208 1.00 52.22 82 LYS A N 1
ATOM 661 C CA . LYS A 1 82 ? 12.408 29.436 1.125 1.00 52.22 82 LYS A CA 1
ATOM 662 C C . LYS A 1 82 ? 12.219 30.943 1.262 1.00 52.22 82 LYS A C 1
ATOM 664 O O . LYS A 1 82 ? 12.045 31.395 2.414 1.00 52.22 82 LYS A O 1
#

Sequence (82 aa):
MNTSKRKTTSLRLSDSVREKLEYLAKKENRSLNNLVDTLLAQVLGLREVGEEYELPEDFHNGITKSELMKGIEEDLKKIYHK

pLDDT: mean 76.3, std 17.76, range [32.62, 97.69]

InterPro domains:
  IPR010985 Ribbon-helix-helix [SSF47598] (5-45)
  IPR013321 Arc-type ribbon-helix-helix [G3DSA:1.10.1220.10] (1-48)

Organism: Belliella baltica (strain DSM 15883 / CIP 108006 / LMG 21964 / BA134) (NCBI:txid866536)